Protein AF-A0A2E9LIB0-F1 (afdb_monomer_lite)

Secondary structure (DSSP, 8-state):
---HHHHHHHHHHHHHHHHHHHHHHHHHHHHHHHHTTTTTTTS-SSSTT--HHHHHHHHHHHHHHHHHTS-GGGS-HHHHHHHHHHHHHHHHHHHHS--------

Radius of gyration: 19.57 Å; chains: 1; bounding box: 62×24×46 Å

pLDDT: mean 81.73, std 19.19, range [38.62, 98.56]

Structure (mmCIF, N/CA/C/O backbone):
data_AF-A0A2E9LIB0-F1
#
_entry.id   AF-A0A2E9LIB0-F1
#
loop_
_atom_site.group_PDB
_atom_site.id
_atom_site.type_symbol
_atom_site.label_atom_id
_atom_site.label_alt_id
_atom_site.label_comp_id
_atom_site.label_asym_id
_atom_site.label_entity_id
_atom_site.label_seq_id
_atom_site.pdbx_PDB_ins_code
_atom_site.Cartn_x
_atom_site.Cartn_y
_atom_site.Cartn_z
_atom_site.occupancy
_atom_site.B_iso_or_equiv
_atom_site.auth_seq_id
_atom_site.auth_comp_id
_atom_site.auth_asym_id
_atom_site.auth_atom_id
_atom_site.pdbx_PDB_model_num
ATOM 1 N N . MET A 1 1 ? -16.644 -7.935 21.102 1.00 56.72 1 MET A N 1
ATOM 2 C CA . MET A 1 1 ? -16.549 -6.517 20.699 1.00 56.72 1 MET A CA 1
ATOM 3 C C . MET A 1 1 ? -15.094 -6.300 20.339 1.00 56.72 1 MET A C 1
ATOM 5 O O . MET A 1 1 ? -14.274 -6.683 21.162 1.00 56.72 1 MET A O 1
ATOM 9 N N . LYS A 1 2 ? -14.776 -5.851 19.119 1.00 71.25 2 LYS A N 1
ATOM 10 C CA . LYS A 1 2 ? -13.379 -5.593 18.735 1.00 71.25 2 LYS A CA 1
ATOM 11 C C . LYS A 1 2 ? -12.841 -4.418 19.552 1.00 71.25 2 LYS A C 1
ATOM 13 O O . LYS A 1 2 ? -13.600 -3.481 19.824 1.00 71.25 2 LYS A O 1
ATOM 18 N N . GLU A 1 3 ? -11.585 -4.493 19.978 1.00 82.81 3 GLU A N 1
ATOM 19 C CA . GLU A 1 3 ? -10.938 -3.366 20.642 1.00 82.81 3 GLU A CA 1
ATOM 20 C C . GLU A 1 3 ? -10.682 -2.240 19.631 1.00 82.81 3 GLU A C 1
ATOM 22 O O . GLU A 1 3 ? -10.732 -2.432 18.416 1.00 82.81 3 GLU A O 1
ATOM 27 N N . LYS A 1 4 ? -10.456 -1.018 20.120 1.00 78.56 4 LYS A N 1
ATOM 28 C CA . LYS A 1 4 ? -10.232 0.141 19.241 1.00 78.56 4 LYS A CA 1
ATOM 29 C C . LYS A 1 4 ? -9.024 -0.076 18.321 1.00 78.56 4 LYS A C 1
ATOM 31 O O . LYS A 1 4 ? -9.062 0.348 17.168 1.00 78.56 4 LYS A O 1
ATOM 36 N N . ASP A 1 5 ? -7.989 -0.726 18.840 1.00 83.44 5 ASP A N 1
ATOM 37 C CA . ASP A 1 5 ? -6.766 -1.003 18.095 1.00 83.44 5 ASP A CA 1
ATOM 38 C C . ASP A 1 5 ? -7.001 -2.093 17.037 1.00 83.44 5 ASP A C 1
ATOM 40 O O . ASP A 1 5 ? -6.525 -1.943 15.916 1.00 83.44 5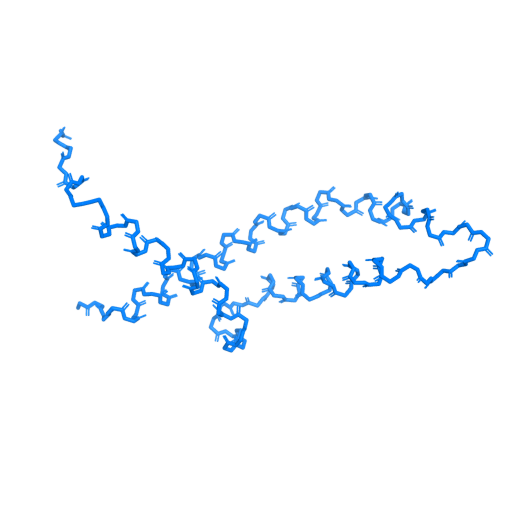 ASP A O 1
ATOM 44 N N . ASP A 1 6 ? -7.861 -3.085 17.309 1.00 91.19 6 ASP A N 1
ATOM 45 C CA . ASP A 1 6 ? -8.285 -4.072 16.301 1.00 91.19 6 ASP A CA 1
ATOM 46 C C . ASP A 1 6 ? -8.985 -3.398 15.112 1.00 91.19 6 ASP A C 1
ATOM 48 O O . ASP A 1 6 ? -8.709 -3.713 13.960 1.00 91.19 6 ASP A O 1
ATOM 52 N N . ILE A 1 7 ? -9.879 -2.436 15.378 1.00 95.56 7 ILE A N 1
ATOM 53 C CA . ILE A 1 7 ? -10.599 -1.708 14.318 1.00 95.56 7 ILE A CA 1
ATOM 54 C C . ILE A 1 7 ? -9.632 -0.847 13.499 1.00 95.56 7 ILE A C 1
ATOM 56 O O . ILE A 1 7 ? -9.794 -0.715 12.287 1.00 95.56 7 ILE A O 1
ATOM 60 N N . ARG A 1 8 ? -8.634 -0.239 14.148 1.00 96.94 8 ARG A N 1
ATOM 61 C CA . ARG A 1 8 ? -7.617 0.554 13.454 1.00 96.94 8 ARG A CA 1
ATOM 62 C C . ARG A 1 8 ? -6.794 -0.314 12.506 1.00 96.94 8 ARG A C 1
ATOM 64 O O . ARG A 1 8 ? -6.581 0.096 11.371 1.00 96.94 8 ARG A O 1
ATOM 71 N N . GLU A 1 9 ? -6.361 -1.490 12.954 1.00 98.06 9 GLU A N 1
ATOM 72 C CA . GLU A 1 9 ? -5.593 -2.415 12.118 1.00 98.06 9 GLU A CA 1
ATOM 73 C C . GLU A 1 9 ? -6.453 -3.031 11.002 1.00 98.06 9 GLU A C 1
ATOM 75 O O . GLU A 1 9 ? -5.969 -3.145 9.882 1.00 98.06 9 GLU A O 1
ATOM 80 N N . ASP A 1 10 ? -7.738 -3.325 11.244 1.00 97.88 10 ASP A N 1
ATOM 81 C CA . ASP A 1 10 ? -8.667 -3.750 10.183 1.00 97.88 10 ASP A CA 1
ATOM 82 C C . ASP A 1 10 ? -8.807 -2.677 9.085 1.00 97.88 10 ASP A C 1
ATOM 84 O O . ASP A 1 10 ? -8.817 -2.983 7.892 1.00 97.88 10 ASP A O 1
ATOM 88 N N . LEU A 1 11 ? -8.943 -1.407 9.485 1.00 98.19 11 LEU A N 1
ATOM 89 C CA . LEU A 1 11 ? -9.048 -0.287 8.549 1.00 98.19 11 LEU A CA 1
ATOM 90 C C . LEU A 1 11 ? -7.736 -0.063 7.793 1.00 98.19 11 LEU A C 1
ATOM 92 O O . LEU A 1 11 ? -7.776 0.222 6.602 1.00 98.19 11 LEU A O 1
ATOM 96 N N . ALA A 1 12 ? -6.591 -0.215 8.459 1.00 98.50 12 ALA A N 1
ATOM 97 C CA . ALA A 1 12 ? -5.285 -0.112 7.818 1.00 98.50 12 ALA A CA 1
ATOM 98 C C . ALA A 1 12 ? -5.074 -1.243 6.796 1.00 98.50 12 ALA A C 1
ATOM 100 O O . ALA A 1 12 ? -4.656 -0.982 5.674 1.00 98.50 12 ALA A O 1
ATOM 101 N N . ALA A 1 13 ? -5.455 -2.480 7.128 1.00 98.50 13 ALA A N 1
ATOM 102 C CA . ALA A 1 13 ? -5.421 -3.591 6.179 1.00 98.50 13 ALA A CA 1
ATOM 103 C C . ALA A 1 13 ? -6.307 -3.322 4.949 1.00 98.50 13 ALA A C 1
ATOM 105 O O . ALA A 1 13 ? -5.881 -3.541 3.816 1.00 98.50 13 ALA A O 1
ATOM 106 N N . LEU A 1 14 ? -7.511 -2.775 5.157 1.00 98.44 14 LEU A N 1
ATOM 107 C CA . LEU A 1 14 ? -8.399 -2.385 4.062 1.00 98.44 14 LEU A CA 1
ATOM 108 C C . LEU A 1 14 ? -7.801 -1.266 3.191 1.00 98.44 14 LEU A C 1
ATOM 110 O O . LEU A 1 14 ? -7.943 -1.308 1.970 1.00 98.44 14 LEU A O 1
ATOM 114 N N . GLU A 1 15 ? -7.151 -0.269 3.792 1.00 98.38 15 GLU A N 1
ATOM 115 C CA . GLU A 1 15 ? -6.458 0.797 3.053 1.00 98.38 15 GLU A CA 1
ATOM 116 C C . GLU A 1 15 ? -5.294 0.249 2.221 1.00 98.38 15 GLU A C 1
ATOM 118 O O . GLU A 1 15 ? -5.153 0.616 1.052 1.00 98.38 15 GLU A O 1
ATOM 123 N N . HIS A 1 16 ? -4.520 -0.696 2.767 1.00 98.56 16 HIS A N 1
ATOM 124 C CA . HIS A 1 16 ? -3.468 -1.385 2.017 1.00 98.56 16 HIS A CA 1
ATOM 125 C C . HIS A 1 16 ? -4.036 -2.112 0.794 1.00 98.56 16 HIS A C 1
ATOM 127 O O . HIS A 1 16 ? -3.529 -1.936 -0.315 1.00 98.56 16 HIS A O 1
ATOM 133 N N . ASP A 1 17 ? -5.133 -2.857 0.954 1.00 98.44 17 ASP A N 1
ATOM 134 C CA . ASP A 1 17 ? -5.794 -3.556 -0.154 1.00 98.44 17 ASP A CA 1
ATOM 135 C C . ASP A 1 17 ? -6.292 -2.583 -1.235 1.00 98.44 17 ASP A C 1
ATOM 137 O O . ASP A 1 17 ? -6.113 -2.822 -2.436 1.00 98.44 17 ASP A O 1
ATOM 141 N N . GLN A 1 18 ? -6.889 -1.456 -0.832 1.00 98.50 18 GLN A N 1
ATOM 142 C CA . GLN A 1 18 ? -7.350 -0.418 -1.756 1.00 98.50 18 GLN A CA 1
ATOM 143 C C . GLN A 1 18 ? -6.183 0.214 -2.517 1.00 98.50 18 GLN A C 1
ATOM 145 O O . GLN A 1 18 ? -6.228 0.331 -3.749 1.00 98.50 18 GLN A O 1
ATOM 150 N N . TRP A 1 19 ? -5.125 0.601 -1.804 1.00 98.25 19 TRP A N 1
ATOM 151 C CA . TRP A 1 19 ? -3.922 1.165 -2.401 1.00 98.25 19 TRP A CA 1
ATOM 152 C C . TRP A 1 19 ? -3.264 0.173 -3.362 1.00 98.25 19 TRP A C 1
ATOM 154 O O . TRP A 1 19 ? -2.927 0.546 -4.493 1.00 98.25 19 TRP A O 1
ATOM 164 N N . ALA A 1 20 ? -3.121 -1.089 -2.955 1.00 98.12 20 ALA A N 1
ATOM 165 C CA . ALA A 1 20 ? -2.498 -2.130 -3.755 1.00 98.12 20 ALA A CA 1
ATOM 166 C C . ALA A 1 20 ? -3.292 -2.390 -5.041 1.00 98.12 20 ALA A C 1
ATOM 168 O O . ALA A 1 20 ? -2.706 -2.454 -6.125 1.00 98.12 20 ALA A O 1
ATOM 169 N N . HIS A 1 21 ? -4.624 -2.454 -4.944 1.00 97.94 21 HIS A N 1
ATOM 170 C CA . HIS A 1 21 ? -5.516 -2.638 -6.086 1.00 97.94 21 HIS A CA 1
ATOM 171 C C . HIS A 1 21 ? -5.344 -1.535 -7.143 1.00 97.94 21 HIS A C 1
ATOM 173 O O . HIS A 1 21 ? -5.052 -1.822 -8.308 1.00 97.94 21 HIS A O 1
ATOM 179 N N . TRP A 1 22 ? -5.475 -0.266 -6.743 1.00 98.06 22 TRP A N 1
ATOM 180 C CA . TRP A 1 22 ? -5.377 0.859 -7.678 1.00 98.06 22 TRP A CA 1
ATOM 181 C C . TRP A 1 22 ? -3.959 1.064 -8.205 1.00 98.06 22 TRP A C 1
ATOM 183 O O . TRP A 1 22 ? -3.777 1.361 -9.388 1.00 98.06 22 TRP A O 1
ATOM 193 N N . THR A 1 23 ? -2.946 0.876 -7.357 1.00 95.81 23 THR A N 1
ATOM 194 C CA . THR A 1 23 ? -1.544 1.024 -7.763 1.00 95.81 23 THR A CA 1
ATOM 195 C C . THR A 1 23 ? -1.154 -0.059 -8.758 1.00 95.81 23 THR A C 1
ATOM 197 O O . THR A 1 23 ? -0.505 0.251 -9.756 1.00 95.81 23 THR A O 1
ATOM 200 N N . LYS A 1 24 ? -1.592 -1.307 -8.550 1.00 95.44 24 LYS A N 1
ATOM 201 C CA . LYS A 1 24 ? -1.389 -2.393 -9.513 1.00 95.44 24 LYS A CA 1
ATOM 202 C C . LYS A 1 24 ? -1.988 -2.046 -10.870 1.00 95.44 24 LYS A C 1
ATOM 204 O O . LYS A 1 24 ? -1.263 -2.061 -11.861 1.00 95.44 24 LYS A O 1
ATOM 209 N N . TYR A 1 25 ? -3.261 -1.646 -10.897 1.00 96.06 25 TYR A N 1
ATOM 210 C CA . TYR A 1 25 ? -3.926 -1.225 -12.129 1.00 96.06 25 TYR A CA 1
ATOM 211 C C . TYR A 1 25 ? -3.172 -0.081 -12.826 1.00 96.06 25 TYR A C 1
ATOM 213 O O . TYR A 1 25 ? -2.883 -0.156 -14.018 1.00 96.06 25 TYR A O 1
ATOM 221 N N . MET A 1 26 ? -2.784 0.962 -12.085 1.00 94.19 26 MET A N 1
ATOM 222 C CA . MET A 1 26 ? -2.024 2.085 -12.637 1.00 94.19 26 MET A CA 1
ATOM 223 C C . MET A 1 26 ? -0.677 1.635 -13.225 1.00 94.19 26 MET A C 1
ATOM 225 O O . MET A 1 26 ? -0.310 2.074 -14.314 1.00 94.19 26 MET A O 1
ATOM 229 N N . LEU A 1 27 ? 0.067 0.772 -12.526 1.00 89.44 27 LEU A N 1
ATOM 230 C CA . LEU A 1 27 ? 1.357 0.263 -12.997 1.00 89.44 27 LEU A CA 1
ATOM 231 C C . LEU A 1 27 ? 1.209 -0.612 -14.245 1.00 89.44 27 LEU A C 1
ATOM 233 O O . LEU A 1 27 ? 2.042 -0.500 -15.139 1.00 89.44 27 LEU A O 1
ATOM 237 N N . GLU A 1 28 ? 0.163 -1.434 -14.329 1.00 90.62 28 GLU A N 1
ATOM 238 C CA . GLU A 1 28 ? -0.157 -2.233 -15.519 1.00 90.62 28 GLU A CA 1
ATOM 239 C C . GLU A 1 28 ? -0.516 -1.334 -16.714 1.00 90.62 28 GLU A C 1
ATOM 241 O O . GLU A 1 28 ? 0.006 -1.522 -17.810 1.00 90.62 28 GLU A O 1
ATOM 246 N N . VAL A 1 29 ? -1.329 -0.293 -16.502 1.00 90.69 29 VAL A N 1
ATOM 247 C CA . VAL A 1 29 ? -1.693 0.681 -17.550 1.00 90.69 29 VAL A CA 1
ATOM 248 C C . VAL A 1 29 ? -0.480 1.474 -18.046 1.00 90.69 29 VAL A C 1
ATOM 250 O O . VAL A 1 29 ? -0.384 1.786 -19.235 1.00 90.69 29 VAL A O 1
ATOM 253 N N . LEU A 1 30 ? 0.450 1.817 -17.153 1.00 84.56 30 LEU A N 1
ATOM 254 C CA . LEU A 1 30 ? 1.656 2.576 -17.493 1.00 84.56 30 LEU A CA 1
ATOM 255 C C . LEU A 1 30 ? 2.807 1.696 -17.996 1.00 84.56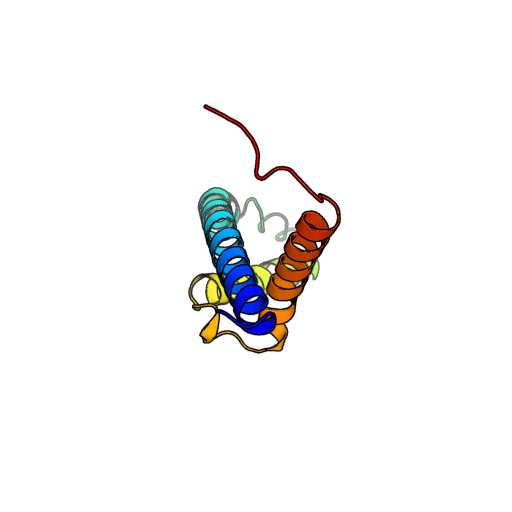 30 LEU A C 1
ATOM 257 O O . LEU A 1 30 ? 3.766 2.235 -18.554 1.00 84.56 30 LEU A O 1
ATOM 261 N N . GLU A 1 31 ? 2.732 0.373 -17.837 1.00 81.19 31 GLU A N 1
ATOM 262 C CA . GLU A 1 31 ? 3.797 -0.549 -18.234 1.00 81.19 31 GLU A CA 1
ATOM 263 C C . GLU A 1 31 ? 4.221 -0.355 -19.699 1.00 81.19 31 GLU A C 1
ATOM 265 O O . GLU A 1 31 ? 5.421 -0.187 -19.921 1.00 81.19 31 GLU A O 1
ATOM 270 N N . PRO A 1 32 ? 3.317 -0.226 -20.694 1.00 75.81 32 PRO A N 1
ATOM 271 C CA . PRO A 1 32 ? 3.731 0.032 -22.070 1.00 75.81 32 PRO A CA 1
ATOM 272 C C . PRO A 1 32 ? 4.546 1.327 -22.210 1.00 75.81 32 PRO A C 1
ATOM 274 O O . PRO A 1 32 ? 5.557 1.355 -22.909 1.00 75.81 32 PRO A O 1
ATOM 277 N N . LEU A 1 33 ? 4.175 2.406 -21.513 1.00 69.75 33 LEU A N 1
ATOM 278 C CA . LEU A 1 33 ? 4.913 3.675 -21.563 1.00 69.75 33 LEU A CA 1
ATOM 279 C C . LEU A 1 33 ? 6.343 3.529 -21.011 1.00 69.75 33 LEU A C 1
ATOM 281 O O . LEU A 1 33 ? 7.285 4.124 -21.549 1.00 69.75 33 LEU A O 1
ATOM 285 N N . LEU A 1 34 ? 6.502 2.727 -19.956 1.00 63.78 34 LEU A N 1
ATOM 286 C CA . LEU A 1 34 ? 7.788 2.424 -19.329 1.00 63.78 34 LEU A CA 1
ATOM 287 C C . LEU A 1 34 ? 8.622 1.444 -20.176 1.00 63.78 34 LEU A C 1
ATOM 289 O O . LEU A 1 34 ? 9.820 1.664 -20.349 1.00 63.78 34 LEU A O 1
ATOM 293 N N . ALA A 1 35 ? 7.990 0.419 -20.756 1.00 61.19 35 ALA A N 1
ATOM 294 C CA . ALA A 1 35 ? 8.616 -0.646 -21.542 1.00 61.19 35 ALA A CA 1
ATOM 295 C C . ALA A 1 35 ? 9.055 -0.194 -22.946 1.00 61.19 35 ALA A C 1
ATOM 297 O O . ALA A 1 35 ? 10.131 -0.572 -23.401 1.00 61.19 35 ALA A O 1
ATOM 298 N N . TYR A 1 36 ? 8.291 0.678 -23.619 1.00 50.44 36 TYR A N 1
ATOM 299 C CA . TYR A 1 36 ? 8.670 1.254 -24.922 1.00 50.44 36 TYR A CA 1
ATOM 300 C C . TYR A 1 36 ? 9.737 2.356 -24.819 1.00 50.44 36 TYR A C 1
ATOM 302 O O . TYR A 1 36 ? 9.996 3.068 -25.791 1.00 50.44 36 TYR A O 1
ATOM 310 N N . GLY A 1 37 ? 10.328 2.559 -23.637 1.00 52.22 37 GLY A N 1
ATOM 311 C CA . GLY A 1 37 ? 11.323 3.599 -23.424 1.00 52.22 37 GLY A CA 1
ATOM 312 C C . GLY A 1 37 ? 10.766 5.012 -23.615 1.00 52.22 37 GLY A C 1
ATOM 313 O O . GLY A 1 37 ? 11.520 5.960 -23.680 1.00 52.22 37 GLY A O 1
ATOM 314 N N . ARG A 1 38 ? 9.459 5.257 -23.682 1.00 52.00 38 ARG A N 1
ATOM 315 C CA . ARG A 1 38 ? 8.966 6.641 -23.843 1.00 52.00 38 ARG A CA 1
ATOM 316 C C . ARG A 1 38 ? 8.816 7.387 -22.516 1.00 52.00 38 ARG A C 1
ATOM 318 O O . ARG A 1 38 ? 8.820 8.611 -22.529 1.00 52.00 38 ARG A O 1
ATOM 325 N N . GLY A 1 39 ? 8.784 6.671 -21.388 1.00 52.56 39 GLY A N 1
ATOM 326 C CA . GLY A 1 39 ? 8.875 7.248 -20.040 1.00 52.56 39 GLY A CA 1
ATOM 327 C C . GLY A 1 39 ? 10.298 7.344 -19.463 1.00 52.56 39 GLY A C 1
ATOM 328 O O . GLY A 1 39 ? 10.522 8.131 -18.550 1.00 52.56 39 GLY A O 1
ATOM 329 N N . VAL A 1 40 ? 11.260 6.569 -19.992 1.00 50.53 40 VAL A N 1
ATOM 330 C CA . VAL A 1 40 ? 12.661 6.504 -19.503 1.00 50.53 40 VAL A CA 1
ATOM 331 C C . VAL A 1 40 ? 13.700 6.722 -20.617 1.00 50.53 40 VAL A C 1
ATOM 333 O O . VAL A 1 40 ? 14.815 7.126 -20.336 1.00 50.53 40 VAL A O 1
ATOM 336 N N . ALA A 1 41 ? 13.381 6.558 -21.899 1.00 45.41 41 ALA A N 1
ATOM 337 C CA . ALA A 1 41 ? 14.311 6.806 -23.017 1.00 45.41 41 ALA A CA 1
ATOM 338 C C . ALA A 1 41 ? 14.287 8.250 -23.551 1.00 45.41 41 ALA A C 1
ATOM 340 O O . ALA A 1 41 ? 14.825 8.517 -24.620 1.00 45.41 41 ALA A O 1
ATOM 341 N N . SER A 1 42 ? 13.793 9.220 -22.772 1.00 48.44 42 SER A N 1
ATOM 342 C CA . SER A 1 42 ? 14.379 10.571 -22.824 1.00 48.44 42 SER A CA 1
ATOM 343 C C . SER A 1 42 ? 15.606 10.715 -21.905 1.00 48.44 42 SER A C 1
ATOM 345 O O . SER A 1 42 ? 16.202 11.785 -21.858 1.00 48.44 42 SER A O 1
ATOM 347 N N . VAL A 1 43 ? 16.020 9.649 -21.202 1.00 49.44 43 VAL A N 1
ATOM 348 C CA . VAL A 1 43 ? 17.269 9.578 -20.409 1.00 49.44 43 VAL A CA 1
ATOM 349 C C . VAL A 1 43 ? 18.468 9.132 -21.273 1.00 49.44 43 VAL A C 1
ATOM 351 O O . VAL A 1 43 ? 19.584 8.980 -20.784 1.00 49.44 43 VAL A O 1
ATOM 354 N N . THR A 1 44 ? 18.281 8.988 -22.588 1.00 44.72 44 THR A N 1
ATOM 355 C CA . THR A 1 44 ? 19.365 8.780 -23.563 1.00 44.72 44 THR A CA 1
ATOM 356 C C . THR A 1 44 ? 19.534 10.007 -24.464 1.00 44.72 44 THR A C 1
ATOM 358 O O . THR A 1 44 ? 19.461 9.914 -25.685 1.00 44.72 44 THR A O 1
ATOM 361 N N . GLY A 1 45 ? 19.720 11.179 -23.854 1.00 47.34 45 GLY A N 1
ATOM 362 C CA . GLY A 1 45 ? 20.501 12.263 -24.461 1.00 47.34 45 GLY A CA 1
ATOM 363 C C . GLY A 1 45 ? 21.986 12.076 -24.127 1.00 47.34 45 GLY A C 1
ATOM 364 O O . GLY A 1 45 ? 22.308 11.253 -23.276 1.00 47.34 45 GLY A O 1
ATOM 365 N N . GLU A 1 46 ? 22.876 12.842 -24.765 1.00 49.97 46 GLU A N 1
ATOM 366 C CA . GLU A 1 46 ? 24.360 12.775 -24.744 1.00 49.97 46 GLU A CA 1
ATOM 367 C C . GLU A 1 46 ? 25.070 12.541 -23.381 1.00 49.97 46 GLU A C 1
ATOM 369 O O . GLU A 1 46 ? 26.264 12.264 -23.357 1.00 49.97 46 GLU A O 1
ATOM 374 N N . HIS A 1 47 ? 24.367 12.618 -22.248 1.00 47.44 47 HIS A N 1
ATOM 375 C CA . HIS A 1 47 ? 24.889 12.507 -20.882 1.00 47.44 47 HIS A CA 1
ATOM 376 C C . HIS A 1 47 ? 24.109 11.447 -20.076 1.00 47.44 47 HIS A C 1
ATOM 378 O O . HIS A 1 47 ? 23.335 11.770 -19.177 1.00 47.44 47 HIS A O 1
ATOM 384 N N . GLY A 1 48 ? 24.274 10.176 -20.452 1.00 48.19 48 GLY A N 1
ATOM 385 C CA . GLY A 1 48 ? 23.457 9.039 -20.013 1.00 48.19 48 GLY A CA 1
ATOM 386 C C . GLY A 1 48 ? 23.235 8.811 -18.502 1.00 48.19 48 GLY A C 1
ATOM 387 O O . GLY A 1 48 ? 23.929 9.327 -17.628 1.00 48.19 48 GLY A O 1
ATOM 388 N N . TRP A 1 49 ? 22.239 7.956 -18.229 1.00 49.53 49 TRP A N 1
ATOM 389 C CA . TRP A 1 49 ? 22.037 7.113 -17.031 1.00 49.53 49 TRP A CA 1
ATOM 390 C C . TRP A 1 49 ? 22.057 7.748 -15.627 1.00 49.53 49 TRP A C 1
ATOM 392 O O . TRP A 1 49 ? 22.074 7.014 -14.641 1.00 49.53 49 TRP A O 1
ATOM 402 N N . THR A 1 50 ? 22.000 9.073 -15.483 1.00 53.47 50 THR A N 1
ATOM 403 C CA . THR A 1 50 ? 22.207 9.714 -14.165 1.00 53.47 50 THR A CA 1
ATOM 404 C C . THR A 1 50 ? 21.145 10.725 -13.740 1.00 53.47 50 THR A C 1
ATOM 406 O O . THR A 1 50 ? 21.356 11.440 -12.756 1.00 53.47 50 THR A O 1
ATOM 409 N N . ASP A 1 51 ? 19.963 10.770 -14.373 1.00 66.88 51 ASP A N 1
ATOM 410 C CA . ASP A 1 51 ? 18.872 11.533 -13.756 1.00 66.88 51 ASP A CA 1
ATOM 411 C C . ASP A 1 51 ? 18.398 10.798 -12.494 1.00 66.88 51 ASP A C 1
ATOM 413 O O . ASP A 1 51 ? 17.677 9.799 -12.540 1.00 66.88 51 ASP A O 1
ATOM 417 N N . ARG A 1 52 ? 18.816 11.314 -11.336 1.00 69.38 52 ARG A N 1
ATOM 418 C CA . ARG A 1 52 ? 18.453 10.819 -10.003 1.00 69.38 52 ARG A CA 1
ATOM 419 C C . ARG A 1 52 ? 16.936 10.701 -9.806 1.00 69.38 52 ARG A C 1
ATOM 421 O O . ARG A 1 52 ? 16.494 9.915 -8.970 1.00 69.38 52 ARG A O 1
ATOM 428 N N . ARG A 1 53 ? 16.129 11.431 -10.585 1.00 68.88 53 ARG A N 1
ATOM 429 C CA . ARG A 1 53 ? 14.666 11.285 -10.611 1.00 68.88 53 ARG A CA 1
ATOM 430 C C . ARG A 1 53 ? 14.225 9.957 -11.228 1.00 68.88 53 ARG A C 1
ATOM 432 O O . ARG A 1 53 ? 13.337 9.318 -10.673 1.00 68.88 53 ARG A O 1
ATOM 439 N N . ALA A 1 54 ? 14.863 9.521 -12.315 1.00 71.69 54 ALA A N 1
ATOM 440 C CA . ALA A 1 54 ? 14.573 8.240 -12.958 1.00 71.69 54 ALA A CA 1
ATOM 441 C C . ALA A 1 54 ? 14.972 7.059 -12.060 1.00 71.69 54 ALA A C 1
ATOM 443 O O . ALA A 1 54 ? 14.187 6.130 -11.891 1.00 71.69 54 ALA A O 1
ATOM 444 N N . ILE A 1 55 ? 16.138 7.136 -11.408 1.00 75.56 55 ILE A N 1
ATOM 445 C CA . ILE A 1 55 ? 16.593 6.112 -10.449 1.00 75.56 55 ILE A CA 1
ATOM 446 C C . ILE A 1 55 ? 15.584 5.963 -9.304 1.00 75.56 55 ILE A C 1
ATOM 448 O O . ILE A 1 55 ? 15.098 4.863 -9.054 1.00 75.56 55 ILE A O 1
ATOM 452 N N . ARG A 1 56 ? 15.175 7.078 -8.681 1.00 81.12 56 ARG A N 1
ATOM 453 C CA . ARG A 1 56 ? 14.164 7.074 -7.613 1.00 81.12 56 ARG A CA 1
ATOM 454 C C . ARG A 1 56 ? 12.841 6.453 -8.071 1.00 81.12 56 ARG A C 1
ATOM 456 O O . ARG A 1 56 ? 12.208 5.738 -7.300 1.00 81.12 56 ARG A O 1
ATOM 463 N N . ALA A 1 57 ? 12.396 6.748 -9.293 1.00 79.50 57 ALA A N 1
ATOM 464 C CA . ALA A 1 57 ? 11.154 6.199 -9.832 1.00 79.50 57 ALA A CA 1
ATOM 465 C C . ALA A 1 57 ? 11.240 4.676 -10.032 1.00 79.50 57 ALA A C 1
ATOM 467 O O . ALA A 1 57 ? 10.290 3.964 -9.705 1.00 79.50 57 ALA A O 1
ATOM 468 N N . ILE A 1 58 ? 12.384 4.171 -10.504 1.00 78.81 58 ILE A N 1
ATOM 469 C CA . ILE A 1 58 ? 12.640 2.732 -10.649 1.00 78.81 58 ILE A CA 1
ATOM 470 C C . ILE A 1 58 ? 12.658 2.053 -9.275 1.00 78.81 58 ILE A C 1
ATOM 472 O O . ILE A 1 58 ? 11.926 1.088 -9.067 1.00 78.81 58 ILE A O 1
ATOM 476 N N . GLU A 1 59 ? 13.422 2.585 -8.318 1.00 85.44 59 GLU A N 1
ATOM 477 C CA . GLU A 1 59 ? 13.492 2.060 -6.947 1.00 85.44 59 GLU A CA 1
ATOM 478 C C . GLU A 1 59 ? 12.112 2.039 -6.275 1.00 85.44 59 GLU A C 1
ATOM 480 O O . GLU A 1 59 ? 11.721 1.037 -5.672 1.00 85.44 59 GLU A O 1
ATOM 485 N N . ALA A 1 60 ? 11.339 3.121 -6.423 1.00 89.06 60 ALA A N 1
ATOM 486 C CA . ALA A 1 60 ? 9.977 3.196 -5.912 1.00 89.06 60 ALA A CA 1
ATOM 487 C C . ALA A 1 60 ? 9.067 2.153 -6.569 1.00 89.06 60 ALA A C 1
ATOM 489 O O . ALA A 1 60 ? 8.328 1.481 -5.860 1.00 89.06 60 ALA A O 1
ATOM 490 N N . SER A 1 61 ? 9.159 1.967 -7.888 1.00 87.69 61 SER A N 1
ATOM 491 C CA . SER A 1 61 ? 8.342 0.991 -8.620 1.00 87.69 61 SER A CA 1
ATOM 492 C C . SER A 1 61 ? 8.639 -0.447 -8.193 1.00 87.69 61 SER A C 1
ATOM 494 O O . SER A 1 61 ? 7.715 -1.241 -8.032 1.00 87.69 61 SER A O 1
ATOM 496 N N . VAL A 1 62 ? 9.914 -0.787 -7.974 1.00 89.00 62 VAL A N 1
ATOM 497 C CA . VAL A 1 62 ? 10.315 -2.106 -7.455 1.00 89.00 62 VAL A CA 1
ATOM 498 C C . VAL A 1 62 ? 9.771 -2.313 -6.043 1.00 89.00 62 VAL A C 1
ATOM 500 O O . VAL A 1 62 ? 9.175 -3.353 -5.761 1.00 89.00 62 VAL A O 1
ATOM 503 N N . ARG A 1 63 ? 9.920 -1.310 -5.166 1.00 94.81 63 ARG A N 1
ATOM 504 C CA . ARG A 1 63 ? 9.382 -1.367 -3.802 1.00 94.81 63 ARG A CA 1
ATOM 505 C C . ARG A 1 63 ? 7.861 -1.526 -3.802 1.00 94.81 63 ARG A C 1
ATOM 507 O O . ARG A 1 63 ? 7.358 -2.394 -3.100 1.00 94.81 63 ARG A O 1
ATOM 514 N N . TRP A 1 64 ? 7.140 -0.729 -4.588 1.00 95.69 64 TRP A N 1
ATOM 515 C CA . TRP A 1 64 ? 5.679 -0.776 -4.643 1.00 95.69 64 TRP A CA 1
ATOM 516 C C . TRP A 1 64 ? 5.169 -2.115 -5.160 1.00 95.69 64 TRP A C 1
ATOM 518 O O . TRP A 1 64 ? 4.264 -2.666 -4.552 1.00 95.69 64 TRP A O 1
ATOM 528 N N . LYS A 1 65 ? 5.782 -2.685 -6.207 1.00 94.81 65 LYS A N 1
ATOM 529 C CA . LYS A 1 65 ? 5.434 -4.037 -6.679 1.00 94.81 65 LYS A CA 1
ATOM 530 C C . LYS A 1 65 ? 5.563 -5.074 -5.564 1.00 94.81 65 LYS A C 1
ATOM 532 O O . LYS A 1 65 ? 4.637 -5.837 -5.335 1.00 94.81 65 LYS A O 1
ATOM 537 N N . ARG A 1 66 ? 6.666 -5.037 -4.807 1.00 96.94 66 ARG A N 1
ATOM 538 C CA . ARG A 1 66 ? 6.845 -5.921 -3.646 1.00 96.94 66 ARG A CA 1
ATOM 539 C C . ARG A 1 66 ? 5.760 -5.707 -2.588 1.00 96.94 66 ARG A C 1
ATOM 541 O O . ARG A 1 66 ? 5.259 -6.681 -2.043 1.00 96.94 66 ARG A O 1
ATOM 548 N N . GLN A 1 67 ? 5.423 -4.455 -2.277 1.00 97.94 67 GLN A N 1
ATOM 549 C CA . GLN A 1 67 ? 4.403 -4.116 -1.278 1.00 97.94 67 GLN A CA 1
ATOM 550 C C . GLN A 1 67 ? 3.001 -4.569 -1.709 1.00 97.94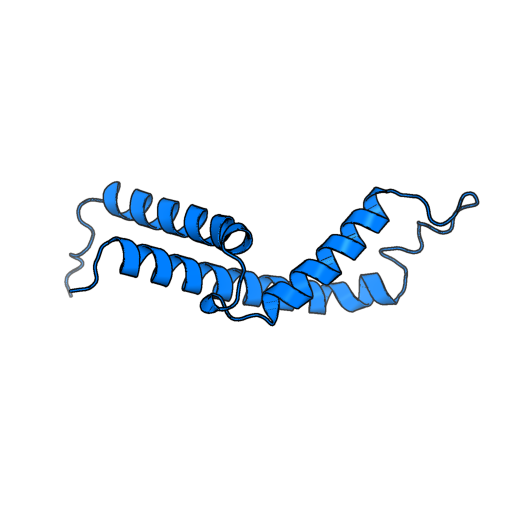 67 GLN A C 1
ATOM 552 O O . GLN A 1 67 ? 2.301 -5.151 -0.894 1.00 97.94 67 GLN A O 1
ATOM 557 N N . ILE A 1 68 ? 2.635 -4.388 -2.982 1.00 97.69 68 ILE A N 1
ATOM 558 C CA . ILE A 1 68 ? 1.364 -4.853 -3.566 1.00 97.69 68 ILE A CA 1
ATOM 559 C C . ILE A 1 68 ? 1.185 -6.367 -3.389 1.00 97.69 68 ILE A C 1
ATOM 561 O O . ILE A 1 68 ? 0.099 -6.817 -3.043 1.00 97.69 68 ILE A O 1
ATOM 565 N N . ASP A 1 69 ? 2.244 -7.149 -3.607 1.00 97.25 69 ASP A N 1
ATOM 566 C CA . ASP A 1 69 ? 2.198 -8.614 -3.497 1.00 97.25 69 ASP A CA 1
ATOM 567 C C . ASP A 1 69 ? 2.385 -9.123 -2.049 1.00 97.25 69 ASP A C 1
ATOM 569 O O . ASP A 1 69 ? 2.419 -10.332 -1.813 1.00 97.25 69 ASP A O 1
ATOM 573 N N . 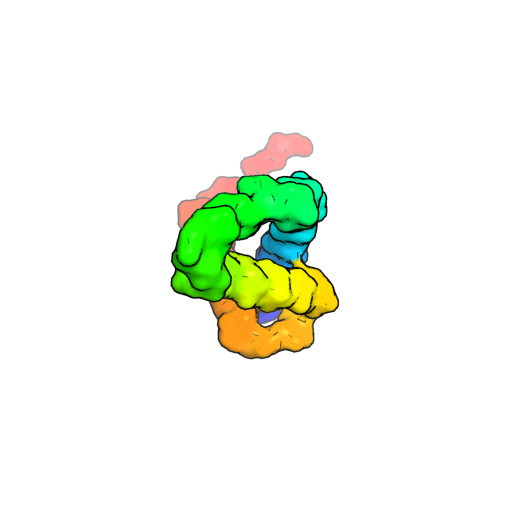THR A 1 70 ? 2.530 -8.223 -1.068 1.00 97.88 70 THR A N 1
ATOM 574 C CA . THR A 1 70 ? 2.689 -8.572 0.351 1.00 97.88 70 THR A CA 1
ATOM 575 C C . THR A 1 70 ? 1.374 -8.312 1.096 1.00 97.88 70 THR A C 1
ATOM 577 O O . THR A 1 70 ? 0.900 -7.178 1.069 1.00 97.88 70 THR A O 1
ATOM 580 N N . PRO A 1 71 ? 0.783 -9.302 1.792 1.00 97.75 71 PRO A N 1
ATOM 581 C CA . PRO A 1 71 ? -0.389 -9.056 2.632 1.00 97.75 71 PRO A CA 1
ATOM 582 C C . PRO A 1 71 ? -0.032 -8.135 3.807 1.00 97.75 71 PRO A C 1
ATOM 584 O O . PRO A 1 71 ? 1.102 -8.176 4.298 1.00 97.75 71 PRO A O 1
ATOM 587 N N . TYR A 1 72 ? -0.991 -7.326 4.268 1.00 98.19 72 TYR A N 1
ATOM 588 C CA . TYR A 1 72 ? -0.774 -6.290 5.286 1.00 98.19 72 TYR A CA 1
ATOM 589 C C . TYR A 1 72 ? -0.068 -6.831 6.537 1.00 98.19 72 TYR A C 1
ATOM 591 O O . TYR A 1 72 ? 0.895 -6.241 7.023 1.00 98.19 72 TYR A O 1
ATOM 599 N N . GLU A 1 73 ? -0.462 -8.006 7.026 1.00 97.50 73 GLU A N 1
ATOM 600 C CA . GLU A 1 73 ? 0.086 -8.621 8.236 1.00 97.50 73 GLU A CA 1
ATOM 601 C C . GLU A 1 73 ? 1.581 -8.944 8.113 1.00 97.50 73 GLU A C 1
ATOM 603 O O . GLU A 1 73 ? 2.291 -8.957 9.121 1.00 97.50 73 GLU A O 1
ATOM 608 N N . ALA A 1 74 ? 2.055 -9.174 6.885 1.00 98.06 74 ALA A N 1
ATOM 609 C CA . ALA A 1 74 ? 3.443 -9.493 6.569 1.00 98.06 74 ALA A CA 1
ATOM 610 C C . ALA A 1 74 ? 4.299 -8.258 6.232 1.00 98.06 74 ALA A C 1
ATOM 612 O O . ALA A 1 74 ? 5.508 -8.397 6.024 1.00 98.06 74 ALA A O 1
ATOM 613 N N . LEU A 1 75 ? 3.711 -7.058 6.178 1.00 97.94 75 LEU A N 1
ATOM 614 C CA . LEU A 1 75 ? 4.467 -5.813 6.053 1.00 97.94 75 LEU A CA 1
ATOM 615 C C . LEU A 1 75 ? 5.269 -5.526 7.324 1.00 97.94 75 LEU A C 1
ATOM 617 O O . LEU A 1 75 ? 4.886 -5.902 8.436 1.00 97.94 75 LEU A O 1
ATOM 621 N N . SER A 1 76 ? 6.380 -4.805 7.165 1.00 97.62 76 SER A N 1
ATOM 622 C CA . SER A 1 76 ? 7.088 -4.261 8.324 1.00 97.62 76 SER A CA 1
ATOM 623 C C . SER A 1 76 ? 6.258 -3.169 9.003 1.00 97.62 76 SER A C 1
ATOM 625 O O . SER A 1 76 ? 5.456 -2.496 8.362 1.00 97.62 76 SER A O 1
ATOM 627 N N . GLU A 1 77 ? 6.481 -2.944 10.297 1.00 97.12 77 GLU A N 1
ATOM 628 C CA . GLU A 1 77 ? 5.730 -1.929 11.048 1.00 97.12 77 GLU A CA 1
ATOM 629 C C . GLU A 1 77 ? 5.841 -0.530 10.431 1.00 97.12 77 GLU A C 1
ATOM 631 O O . GLU A 1 77 ? 4.838 0.160 10.303 1.00 97.12 77 GLU A O 1
ATOM 636 N N . ALA A 1 78 ? 7.028 -0.163 9.940 1.00 97.06 78 ALA A N 1
ATOM 637 C CA . ALA A 1 78 ? 7.248 1.113 9.262 1.00 97.06 78 ALA A CA 1
ATOM 638 C C . ALA A 1 78 ? 6.491 1.241 7.927 1.00 97.06 78 ALA A C 1
ATOM 640 O O . ALA A 1 78 ? 6.241 2.349 7.463 1.00 97.06 78 ALA A O 1
ATOM 641 N N . GLU A 1 79 ? 6.157 0.126 7.275 1.00 96.75 79 GLU A N 1
ATOM 642 C CA . GLU A 1 79 ? 5.368 0.138 6.039 1.00 96.75 79 GLU A CA 1
ATOM 643 C C . GLU A 1 79 ? 3.877 0.258 6.323 1.00 96.75 79 GLU A C 1
ATOM 645 O O . GLU A 1 79 ? 3.192 0.969 5.599 1.00 96.75 79 GLU A O 1
ATOM 650 N N . LYS A 1 80 ? 3.406 -0.353 7.414 1.00 98.25 80 LYS A N 1
ATOM 651 C CA . LYS A 1 80 ? 2.018 -0.228 7.875 1.00 98.25 80 LYS A CA 1
ATOM 652 C C . LYS A 1 80 ? 1.669 1.189 8.331 1.00 98.25 80 LYS A C 1
ATOM 654 O O . LYS A 1 80 ? 0.498 1.554 8.366 1.00 98.25 80 LYS A O 1
ATOM 659 N N . ASP A 1 81 ? 2.662 1.994 8.713 1.00 98.00 81 ASP A N 1
ATOM 660 C CA . ASP A 1 81 ? 2.444 3.330 9.277 1.00 98.00 81 ASP A CA 1
ATOM 661 C C . ASP A 1 81 ? 1.652 4.262 8.346 1.00 98.00 81 ASP A C 1
ATOM 663 O O . ASP A 1 81 ? 0.833 5.043 8.834 1.00 98.00 81 ASP A O 1
ATOM 667 N N . SER A 1 82 ? 1.820 4.162 7.021 1.00 95.81 82 SER A N 1
ATOM 668 C CA . SER A 1 82 ? 1.014 4.965 6.089 1.00 95.81 82 SER A CA 1
ATOM 669 C C . SER A 1 82 ? -0.447 4.531 6.045 1.00 95.81 82 SER A C 1
ATOM 671 O O . SER A 1 82 ? -1.333 5.384 6.013 1.00 95.81 82 SER A O 1
ATOM 673 N N . ASP A 1 83 ? -0.713 3.227 6.075 1.00 98.38 83 ASP A N 1
ATOM 674 C CA . ASP A 1 83 ? -2.078 2.690 6.038 1.00 98.38 83 ASP A CA 1
ATOM 675 C C . ASP A 1 83 ? -2.815 3.025 7.338 1.00 98.38 83 ASP A C 1
ATOM 677 O O . ASP A 1 83 ? -3.966 3.461 7.349 1.00 98.38 83 ASP A O 1
ATOM 681 N N . ARG A 1 84 ? -2.091 2.932 8.453 1.00 98.38 84 ARG A N 1
ATOM 682 C CA . ARG A 1 84 ? -2.526 3.356 9.782 1.00 98.38 84 ARG A CA 1
ATOM 683 C C . ARG A 1 84 ? -2.863 4.843 9.857 1.00 98.38 84 ARG A C 1
ATOM 685 O O . ARG A 1 84 ? -3.849 5.205 10.496 1.00 98.38 84 ARG A O 1
ATOM 692 N N . GLU A 1 85 ? -2.084 5.706 9.204 1.00 98.31 85 GLU A N 1
ATOM 693 C CA . GLU A 1 85 ? -2.390 7.139 9.116 1.00 98.31 85 GLU A CA 1
ATOM 694 C C . GLU A 1 85 ? -3.745 7.378 8.427 1.00 98.31 85 GLU A C 1
ATOM 696 O O . GLU A 1 85 ? -4.529 8.230 8.857 1.00 98.31 85 GLU A O 1
ATOM 701 N N . TRP A 1 86 ? -4.051 6.619 7.372 1.00 98.25 86 TRP A N 1
ATOM 702 C CA . TRP A 1 86 ? -5.344 6.694 6.688 1.00 98.25 86 TRP A CA 1
ATOM 703 C C . TRP A 1 86 ? -6.484 6.105 7.518 1.00 98.25 86 TRP A C 1
ATOM 705 O O . TRP A 1 86 ? -7.527 6.752 7.651 1.00 98.25 86 TRP A O 1
ATOM 715 N N . ALA A 1 87 ? -6.261 4.976 8.188 1.00 98.12 87 ALA A N 1
ATOM 716 C CA . ALA A 1 87 ? -7.205 4.423 9.156 1.00 98.12 87 ALA A CA 1
ATOM 717 C C . ALA A 1 87 ? -7.560 5.442 10.257 1.00 98.12 87 ALA A C 1
ATOM 719 O O . ALA A 1 87 ? -8.735 5.647 10.579 1.00 98.12 87 ALA A O 1
ATOM 720 N N . ASP A 1 88 ? -6.562 6.153 10.789 1.00 97.44 88 ASP A N 1
ATOM 721 C CA . ASP A 1 88 ? -6.760 7.196 11.796 1.00 97.44 88 ASP A CA 1
ATOM 722 C C . ASP A 1 88 ? -7.609 8.364 11.259 1.00 97.44 88 ASP A C 1
ATOM 724 O O . ASP A 1 88 ? -8.467 8.890 11.980 1.00 97.44 88 ASP A O 1
ATOM 728 N N . LYS A 1 89 ? -7.447 8.738 9.981 1.00 97.12 89 LYS A N 1
ATOM 729 C CA . LYS A 1 89 ? -8.291 9.750 9.315 1.00 97.12 89 LYS A CA 1
ATOM 730 C C . LYS A 1 89 ? -9.739 9.286 9.174 1.00 97.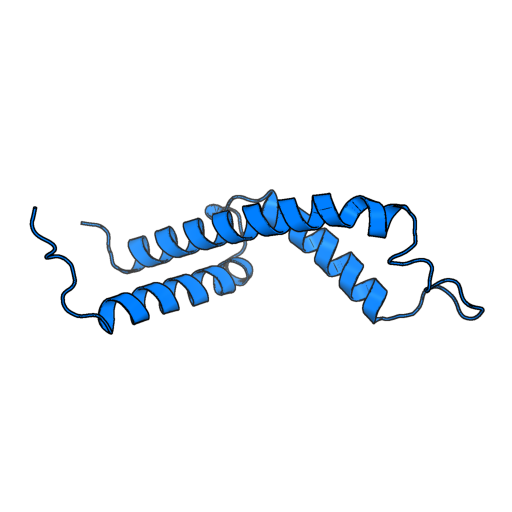12 89 LYS A C 1
ATOM 732 O O . LYS A 1 89 ? -10.644 10.074 9.456 1.00 97.12 89 LYS A O 1
ATOM 737 N N . VAL A 1 90 ? -9.976 8.027 8.799 1.00 96.38 90 VAL A N 1
ATOM 738 C CA . VAL A 1 90 ? -11.330 7.446 8.730 1.00 96.38 90 VAL A CA 1
ATOM 739 C C . VAL A 1 90 ? -11.993 7.484 10.108 1.00 96.38 90 VAL A C 1
ATOM 741 O O . VAL A 1 90 ? -13.109 7.989 10.256 1.00 96.38 90 VAL A O 1
ATOM 744 N N . LEU A 1 91 ? -11.285 7.037 11.147 1.00 94.62 91 LEU A N 1
ATOM 745 C CA . LEU A 1 91 ? -11.779 7.071 12.525 1.00 94.62 91 LEU A CA 1
ATOM 746 C C . LEU A 1 91 ? -12.069 8.501 13.004 1.00 94.62 91 LEU A C 1
ATOM 748 O O . LEU A 1 91 ? -13.042 8.726 13.729 1.00 94.62 91 LEU A O 1
ATOM 752 N N . ALA A 1 92 ? -11.246 9.478 12.619 1.00 94.69 92 ALA A N 1
ATOM 753 C CA . ALA A 1 92 ? -11.484 10.886 12.923 1.00 94.69 92 ALA A CA 1
ATOM 754 C C . ALA A 1 92 ? -12.734 11.426 12.208 1.00 94.69 92 ALA A C 1
ATOM 756 O O . ALA A 1 92 ? -13.546 12.104 12.841 1.00 94.69 92 ALA A O 1
ATOM 757 N N . ALA A 1 93 ? -12.933 11.083 10.932 1.00 94.56 93 ALA A N 1
ATOM 758 C CA . ALA A 1 93 ? -14.109 11.480 10.161 1.00 94.56 93 ALA A CA 1
ATOM 759 C C . ALA A 1 93 ? -15.410 10.923 10.765 1.00 94.56 93 ALA A C 1
ATOM 761 O O . ALA A 1 93 ? -16.385 11.661 10.908 1.00 94.56 93 ALA A O 1
ATOM 762 N N . LEU A 1 94 ? -15.408 9.659 11.204 1.00 91.62 94 LEU A N 1
ATOM 763 C CA . LEU A 1 94 ? -16.555 9.041 11.881 1.00 91.62 94 LEU A CA 1
ATOM 764 C C . LEU A 1 94 ? -16.899 9.741 13.204 1.00 91.62 94 LEU A C 1
ATOM 766 O O . LEU A 1 94 ? -18.071 9.957 13.501 1.00 91.62 94 LEU A O 1
ATOM 770 N N . LYS A 1 95 ? -15.891 10.152 13.986 1.00 89.81 95 LYS A N 1
ATOM 771 C CA . LYS A 1 95 ? -16.107 10.926 15.223 1.00 89.81 95 LYS A CA 1
ATOM 772 C C . LYS A 1 95 ? -16.650 12.327 14.952 1.00 89.81 95 LYS A C 1
ATOM 774 O O . LYS A 1 95 ? -17.457 12.825 15.732 1.00 89.81 95 LYS A O 1
ATOM 779 N N . ALA A 1 96 ? -16.198 12.963 13.872 1.00 87.31 96 ALA A N 1
ATOM 780 C CA . ALA A 1 96 ? -16.640 14.295 13.469 1.00 87.31 96 ALA A CA 1
ATOM 781 C C . ALA A 1 96 ? -18.066 14.310 12.889 1.00 87.31 96 ALA A C 1
ATOM 783 O O . ALA A 1 96 ? -18.667 15.378 12.792 1.00 87.31 96 ALA A O 1
ATOM 784 N N . ALA A 1 97 ? -18.620 13.144 12.541 1.00 79.75 97 ALA A N 1
ATOM 785 C CA . ALA A 1 97 ? -19.979 12.977 12.037 1.00 79.75 97 ALA A CA 1
ATOM 786 C C . ALA A 1 97 ? -20.893 12.250 13.051 1.00 79.75 97 ALA A C 1
ATOM 788 O O . ALA A 1 97 ? -21.339 11.129 12.784 1.00 79.75 97 ALA A O 1
ATOM 789 N N . PRO A 1 98 ? -21.215 12.854 14.214 1.00 58.78 98 PRO A N 1
ATOM 790 C CA . PRO A 1 98 ? -22.167 12.257 15.139 1.00 58.78 98 PRO A CA 1
ATOM 791 C C . PRO A 1 98 ? -23.571 12.237 14.504 1.00 58.78 98 PRO A C 1
ATOM 793 O O . PRO A 1 98 ? -24.223 13.271 14.391 1.00 58.78 98 PRO A O 1
ATOM 796 N N . GLY A 1 99 ? -24.038 11.052 14.089 1.00 65.25 99 GLY A N 1
ATOM 797 C CA . GLY A 1 99 ? -25.454 10.796 13.781 1.00 65.25 99 GLY A CA 1
ATOM 798 C C . GLY A 1 99 ? -25.873 10.753 12.303 1.00 65.25 99 GLY A C 1
ATOM 799 O O . GLY A 1 99 ? -26.777 11.479 11.905 1.00 65.25 99 GLY A O 1
ATOM 800 N N . ARG A 1 100 ? -25.314 9.842 11.494 1.00 58.91 100 ARG A N 1
ATOM 801 C CA . ARG A 1 100 ? -25.971 9.363 10.251 1.00 58.91 100 ARG A CA 1
ATOM 802 C C . ARG A 1 100 ? -26.117 7.839 10.186 1.00 58.91 100 ARG A C 1
ATOM 804 O O . ARG A 1 100 ? -26.011 7.239 9.125 1.00 58.91 100 ARG A O 1
ATOM 811 N N . VAL A 1 101 ? -26.404 7.208 11.322 1.00 54.88 101 VAL A N 1
ATOM 812 C CA . VAL A 1 101 ? -27.017 5.870 11.328 1.00 54.88 101 VAL A CA 1
ATOM 813 C C . VAL A 1 101 ? -28.475 6.072 11.714 1.00 54.88 101 VAL A C 1
ATOM 815 O O . VAL A 1 101 ? -28.836 6.067 12.884 1.00 54.88 101 VAL A O 1
ATOM 818 N N . GLY A 1 102 ? -29.269 6.417 10.709 1.00 54.06 102 GLY A N 1
ATOM 819 C CA . GLY A 1 102 ? -30.651 6.858 10.848 1.00 54.06 102 GLY A CA 1
ATOM 820 C C . GLY A 1 102 ? -31.137 7.419 9.520 1.00 54.06 102 GLY A C 1
ATOM 821 O O . GLY A 1 102 ? -31.391 8.612 9.404 1.00 54.06 102 GLY A O 1
ATOM 822 N N . GLY A 1 103 ? -31.142 6.568 8.499 1.00 41.53 103 GLY A N 1
ATOM 823 C CA . GLY A 1 103 ? -31.951 6.755 7.304 1.00 41.53 103 GLY A CA 1
ATOM 824 C C . GLY A 1 103 ? -32.976 5.635 7.315 1.00 41.53 103 GLY A C 1
ATOM 825 O O . GLY A 1 103 ? -32.621 4.490 7.054 1.00 41.53 103 GLY A O 1
ATOM 826 N N . GLU A 1 104 ? -34.183 5.974 7.748 1.00 46.19 104 GLU A N 1
ATOM 827 C CA . GLU A 1 104 ? -35.391 5.165 7.630 1.00 46.19 104 GLU A CA 1
ATOM 828 C C . GLU A 1 104 ? -35.685 4.911 6.143 1.00 46.19 104 GLU A C 1
ATOM 830 O O . GLU A 1 104 ? -35.733 5.864 5.366 1.00 46.19 104 GLU A O 1
A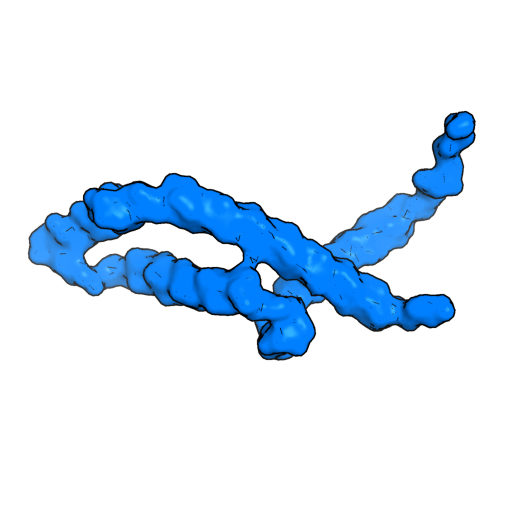TOM 835 N N . GLU A 1 105 ? -35.797 3.642 5.747 1.00 38.62 105 GLU A N 1
ATOM 836 C CA . GLU A 1 105 ? -37.000 2.997 5.173 1.00 38.62 105 GLU A CA 1
ATOM 837 C C . GLU A 1 105 ? -36.753 1.493 4.968 1.00 38.62 105 GLU A C 1
ATOM 839 O O . GLU A 1 105 ? -35.703 1.119 4.393 1.00 38.62 105 GLU A O 1
#

Sequence (105 aa):
MKEKDDIREDLAALEHDQWAHWTKYMLEVLEPLLAYGRGVASVTGEHGWTDRRAIRAIEASVRWKRQIDTPYEALSEAEKDSDREWADKVLAALKAAPGRVGGEE

Foldseek 3Di:
DDDPVRLLLVQLLVLLQVCLVVVVVVCVVCVVCVVVCVVPVVQPDPPHDDPPVVVVVVVVVVVSVVSSPDRLVRDDPVVSVVSSVVSVVVVVVVVVDPDPPDDDD